Protein AF-A0A7V0Z5S5-F1 (afdb_monomer)

Sequence (65 aa):
MFKNKSKPIIVIAATNKPQMVDFAFLRPGRFDKQFYIGLPDINARIKIIEIHLRDRKKQSNSRAN

Mean predicted aligned error: 9.64 Å

Secondary structure (DSSP, 8-state):
-----SS--------S-GGGS-GGGTSTTSS----------HHHHHHHHHHHHTTTHHHHTTS--

Structure (mmCIF, N/CA/C/O backbone):
data_AF-A0A7V0Z5S5-F1
#
_entry.id   AF-A0A7V0Z5S5-F1
#
loop_
_atom_site.group_PDB
_atom_site.id
_atom_site.type_symbol
_atom_site.label_atom_id
_atom_site.label_alt_id
_atom_site.label_comp_id
_atom_site.label_asym_id
_atom_site.label_entity_id
_atom_site.label_seq_id
_atom_site.pdbx_PDB_ins_code
_atom_site.Cartn_x
_atom_site.Cartn_y
_atom_site.Cartn_z
_atom_site.occupancy
_atom_site.B_iso_or_equiv
_atom_site.auth_seq_id
_atom_site.auth_comp_id
_atom_site.auth_asym_id
_atom_site.auth_atom_id
_atom_site.pdbx_PDB_model_num
ATOM 1 N N . MET A 1 1 ? -19.391 -4.933 18.498 1.00 56.34 1 MET A N 1
ATOM 2 C CA . MET A 1 1 ? -18.234 -5.290 17.649 1.00 56.34 1 MET A CA 1
ATOM 3 C C . MET A 1 1 ? -17.106 -4.325 18.007 1.00 56.34 1 MET A C 1
ATOM 5 O O . MET A 1 1 ? -17.387 -3.139 18.077 1.00 56.34 1 MET A O 1
ATOM 9 N N . PHE A 1 2 ? -15.927 -4.836 18.388 1.00 61.62 2 PHE A N 1
ATOM 10 C CA . PHE A 1 2 ? -14.820 -4.122 19.070 1.00 61.62 2 PHE A CA 1
ATOM 11 C C . PHE A 1 2 ? -15.178 -3.459 20.417 1.00 61.62 2 PHE A C 1
ATOM 13 O O . PHE A 1 2 ? -14.971 -2.268 20.621 1.00 61.62 2 PHE A O 1
ATOM 20 N N . LYS A 1 3 ? -15.710 -4.235 21.372 1.00 48.34 3 LYS A N 1
ATOM 21 C CA . LYS A 1 3 ? -15.785 -3.804 22.780 1.00 48.34 3 LYS A CA 1
ATOM 22 C C . LYS A 1 3 ? -14.521 -4.304 23.501 1.00 48.34 3 LYS A C 1
ATOM 24 O O . LYS A 1 3 ? -14.331 -5.511 23.593 1.00 48.34 3 LYS A O 1
ATOM 29 N N . ASN A 1 4 ? -13.710 -3.356 23.987 1.00 65.88 4 ASN A N 1
ATOM 30 C CA . ASN A 1 4 ? -12.426 -3.456 24.711 1.00 65.88 4 ASN A CA 1
ATOM 31 C C . ASN A 1 4 ? -11.140 -3.703 23.899 1.00 65.88 4 ASN A C 1
ATOM 33 O O . ASN A 1 4 ? -10.883 -4.814 23.442 1.00 65.88 4 ASN A O 1
ATOM 37 N N . LYS A 1 5 ? -10.258 -2.688 23.878 1.00 54.12 5 LYS A N 1
ATOM 38 C CA . LYS A 1 5 ? -8.895 -2.707 24.459 1.00 54.12 5 LYS A CA 1
ATOM 39 C C . LYS A 1 5 ? -8.243 -1.325 24.286 1.00 54.12 5 LYS A C 1
ATOM 41 O O . LYS A 1 5 ? -8.516 -0.623 23.326 1.00 54.12 5 LYS A O 1
ATOM 46 N N . SER A 1 6 ? -7.383 -0.950 25.224 1.00 73.00 6 SER A N 1
ATOM 47 C CA . SER A 1 6 ? -6.683 0.334 25.419 1.00 73.00 6 SER A CA 1
ATOM 48 C C . SER A 1 6 ? -5.766 0.822 24.276 1.00 73.00 6 SER A C 1
ATOM 50 O O . SER A 1 6 ? -4.932 1.697 24.495 1.00 73.00 6 SER A O 1
ATOM 52 N N . LYS A 1 7 ? -5.886 0.275 23.060 1.00 78.81 7 LYS A N 1
ATOM 53 C CA . LYS A 1 7 ? -5.061 0.630 21.899 1.00 78.81 7 LYS A CA 1
ATOM 54 C C . LYS A 1 7 ? -5.931 0.814 20.650 1.00 78.81 7 LYS A C 1
ATOM 56 O O . LYS A 1 7 ? -6.873 0.041 20.465 1.00 78.81 7 LYS A O 1
ATOM 61 N N . PRO A 1 8 ? -5.615 1.794 19.787 1.00 84.38 8 PRO A N 1
ATOM 62 C CA . PRO A 1 8 ? -6.337 1.997 18.538 1.00 84.38 8 PRO A CA 1
ATOM 63 C C . PRO A 1 8 ? -6.188 0.776 17.619 1.00 84.38 8 PRO A C 1
ATOM 65 O O . PRO A 1 8 ? -5.106 0.197 17.510 1.00 84.38 8 PRO A O 1
ATOM 68 N N . ILE A 1 9 ? -7.281 0.393 16.958 1.00 86.25 9 ILE A N 1
ATOM 69 C CA . ILE A 1 9 ? -7.300 -0.658 15.935 1.00 86.25 9 ILE A CA 1
ATOM 70 C C . ILE A 1 9 ? -7.234 0.020 14.568 1.00 86.25 9 ILE A C 1
ATOM 72 O O . ILE A 1 9 ? -8.027 0.916 14.287 1.00 86.25 9 ILE A O 1
ATOM 76 N N . ILE A 1 10 ? -6.311 -0.428 13.717 1.00 90.19 10 ILE A N 1
ATOM 77 C CA . ILE A 1 10 ? -6.187 0.017 12.325 1.00 90.19 10 ILE A CA 1
ATOM 78 C C . ILE A 1 10 ? -6.519 -1.173 11.427 1.00 90.19 10 ILE A C 1
ATOM 80 O O . ILE A 1 10 ? -5.978 -2.262 11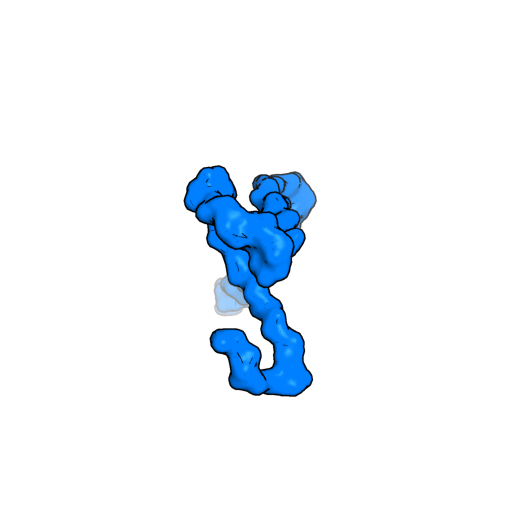.618 1.00 90.19 10 ILE A O 1
ATOM 84 N N . VAL A 1 11 ? -7.401 -0.964 10.450 1.00 91.06 11 VAL A N 1
ATOM 85 C CA . VAL A 1 11 ? -7.769 -1.973 9.450 1.00 91.06 11 VAL A CA 1
ATOM 86 C C . VAL A 1 11 ? -7.217 -1.541 8.096 1.00 91.06 11 VAL A C 1
ATOM 88 O O . VAL A 1 11 ? -7.453 -0.415 7.664 1.00 91.06 11 VAL A O 1
ATOM 91 N N . ILE A 1 12 ? -6.493 -2.440 7.427 1.00 94.44 12 ILE A N 1
ATOM 92 C CA . ILE A 1 12 ? -5.966 -2.240 6.073 1.00 94.44 12 ILE A CA 1
ATOM 93 C C . ILE A 1 12 ? -6.592 -3.296 5.162 1.00 94.44 12 ILE A C 1
ATOM 95 O O . ILE A 1 12 ? -6.611 -4.477 5.504 1.00 94.44 12 ILE A O 1
ATOM 99 N N . ALA A 1 13 ? -7.087 -2.868 4.004 1.00 93.69 13 ALA A N 1
ATOM 100 C CA . ALA A 1 13 ? -7.614 -3.738 2.960 1.00 93.69 13 ALA A CA 1
ATOM 101 C C . ALA A 1 13 ? -6.985 -3.374 1.608 1.00 93.69 13 ALA A C 1
ATOM 103 O O . ALA A 1 13 ? -6.604 -2.226 1.385 1.00 93.69 13 ALA A O 1
ATOM 104 N N . ALA A 1 14 ? -6.886 -4.353 0.709 1.00 95.44 14 ALA A N 1
ATOM 105 C CA . ALA A 1 14 ? -6.355 -4.179 -0.639 1.00 95.44 14 ALA A CA 1
ATOM 106 C C . ALA A 1 14 ? -7.263 -4.880 -1.656 1.00 95.44 14 ALA A C 1
ATOM 108 O O . ALA A 1 14 ? -7.774 -5.969 -1.395 1.00 95.44 14 ALA A O 1
ATOM 109 N N . THR A 1 15 ? -7.461 -4.261 -2.821 1.00 94.75 15 THR A N 1
ATOM 110 C CA . THR A 1 15 ? -8.229 -4.833 -3.933 1.00 94.75 15 THR A CA 1
ATOM 111 C C . THR A 1 15 ? -7.596 -4.453 -5.263 1.00 94.75 15 THR A C 1
ATOM 113 O O . THR A 1 15 ? -7.186 -3.313 -5.461 1.00 94.75 15 THR A O 1
ATOM 116 N N . ASN A 1 16 ? -7.570 -5.402 -6.197 1.00 96.44 16 ASN A N 1
ATOM 117 C CA . ASN A 1 16 ? -7.177 -5.149 -7.586 1.00 96.44 16 ASN A CA 1
ATOM 118 C C . ASN A 1 16 ? -8.373 -4.708 -8.457 1.00 96.44 16 ASN A C 1
ATOM 120 O O . ASN A 1 16 ? -8.204 -4.454 -9.646 1.00 96.44 16 ASN A O 1
ATOM 124 N N . LYS A 1 17 ? -9.590 -4.655 -7.892 1.00 94.69 17 LYS A N 1
ATOM 125 C CA . LYS A 1 17 ? -10.835 -4.266 -8.579 1.00 94.69 17 LYS A CA 1
ATOM 126 C C . LYS A 1 17 ? -11.627 -3.266 -7.716 1.00 94.69 17 LYS A C 1
ATOM 128 O O . LYS A 1 17 ? -12.649 -3.647 -7.141 1.00 94.69 17 LYS A O 1
ATOM 133 N N . PRO A 1 18 ? -11.161 -2.011 -7.562 1.00 91.81 18 PRO A N 1
ATOM 134 C CA . PRO A 1 18 ? -11.800 -1.020 -6.686 1.00 91.81 18 P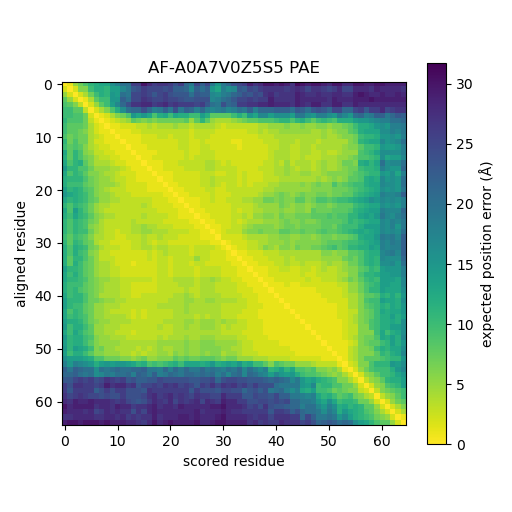RO A CA 1
ATOM 135 C C . PRO A 1 18 ? -13.268 -0.742 -7.044 1.00 91.81 18 PRO A C 1
ATOM 137 O O . PRO A 1 18 ? -14.085 -0.539 -6.155 1.00 91.81 18 PRO A O 1
ATOM 140 N N . GLN A 1 19 ? -13.628 -0.825 -8.325 1.00 92.56 19 GLN A N 1
ATOM 141 C CA . GLN A 1 19 ? -14.992 -0.634 -8.824 1.00 92.56 19 GLN A CA 1
ATOM 142 C C . GLN A 1 19 ? -15.990 -1.717 -8.379 1.00 92.56 19 GLN A C 1
ATOM 144 O O . GLN A 1 19 ? -17.192 -1.518 -8.506 1.00 92.56 19 GLN A O 1
ATOM 149 N N . MET A 1 20 ? -15.509 -2.871 -7.899 1.00 95.06 20 MET A N 1
ATOM 150 C CA . MET A 1 20 ? -16.361 -3.958 -7.397 1.00 95.06 20 MET A CA 1
ATOM 151 C C . MET A 1 20 ? -16.584 -3.890 -5.881 1.00 95.06 20 MET A C 1
ATOM 153 O O . MET A 1 20 ? -17.291 -4.732 -5.331 1.00 95.06 20 MET A O 1
ATOM 157 N N . VAL A 1 21 ? -15.952 -2.941 -5.187 1.00 93.06 21 VAL A N 1
ATOM 158 C CA . VAL A 1 21 ? -16.126 -2.773 -3.742 1.00 93.06 21 VAL A CA 1
ATOM 159 C C . VAL A 1 21 ? -17.505 -2.182 -3.467 1.00 93.06 21 VAL A C 1
ATOM 161 O O . VAL A 1 21 ? -17.900 -1.198 -4.085 1.00 93.06 21 VAL A O 1
ATOM 164 N N . ASP A 1 22 ? -18.224 -2.770 -2.511 1.00 93.50 22 ASP A N 1
ATOM 165 C CA . ASP A 1 22 ? -19.529 -2.271 -2.083 1.00 93.50 22 ASP A CA 1
ATOM 166 C C . ASP A 1 22 ? -19.425 -0.818 -1.577 1.00 93.50 22 ASP A C 1
ATOM 168 O O . ASP A 1 22 ? -18.589 -0.495 -0.726 1.00 93.50 22 ASP A O 1
ATOM 172 N N . PHE A 1 23 ? -20.309 0.060 -2.061 1.00 89.81 23 PHE A N 1
ATOM 173 C CA . PHE A 1 23 ? 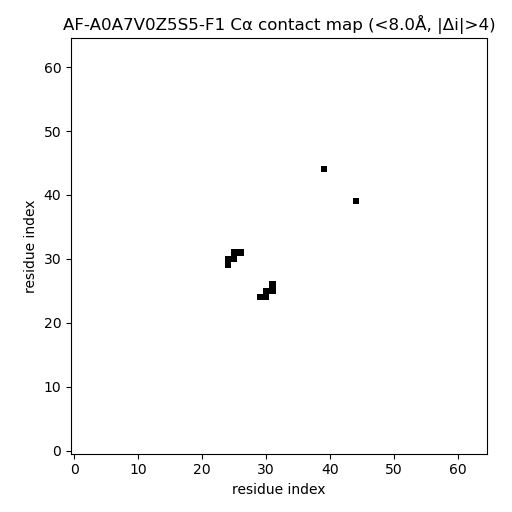-20.370 1.472 -1.670 1.00 89.81 23 PHE A CA 1
ATOM 174 C C . PHE A 1 23 ? -20.506 1.681 -0.154 1.00 89.81 23 PHE A C 1
ATOM 176 O O . PHE A 1 23 ? -20.084 2.714 0.372 1.00 89.81 23 PHE A O 1
ATOM 183 N N . ALA A 1 24 ? -21.039 0.703 0.583 1.00 93.00 24 ALA A N 1
ATOM 184 C CA . ALA A 1 24 ? -21.137 0.725 2.034 1.00 93.00 24 ALA A CA 1
ATOM 185 C C . ALA A 1 24 ? -19.780 0.908 2.728 1.00 93.00 24 ALA A C 1
ATOM 187 O O . ALA A 1 24 ? -19.746 1.532 3.795 1.00 93.00 24 ALA A O 1
ATOM 188 N N . PHE A 1 25 ? -18.700 0.399 2.128 1.00 90.50 25 PHE A N 1
ATOM 189 C CA . PHE A 1 25 ? -17.324 0.515 2.615 1.00 90.50 25 PHE A CA 1
ATOM 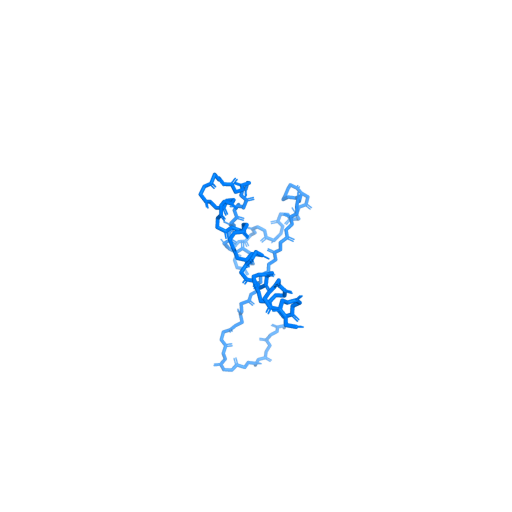190 C C . PHE A 1 25 ? -16.697 1.890 2.365 1.00 90.50 25 PHE A C 1
ATOM 192 O O . PHE A 1 25 ? -15.775 2.269 3.085 1.00 90.50 25 PHE A O 1
ATOM 199 N N . LEU A 1 26 ? -17.217 2.639 1.389 1.00 86.44 26 LEU A N 1
ATOM 200 C CA . LEU A 1 26 ? -16.754 3.983 1.029 1.00 86.44 26 LEU A CA 1
ATOM 201 C C . LEU A 1 26 ? -17.387 5.076 1.902 1.00 86.44 26 LEU A C 1
ATOM 203 O O . LEU A 1 26 ? -16.988 6.236 1.841 1.00 86.44 26 LEU A O 1
ATOM 207 N N . ARG A 1 27 ? -18.394 4.722 2.708 1.00 91.31 27 ARG A N 1
ATOM 208 C CA . ARG A 1 27 ? -19.038 5.663 3.627 1.00 91.31 27 ARG A CA 1
ATOM 209 C C . ARG A 1 27 ? -18.079 6.045 4.768 1.00 91.31 27 ARG A C 1
ATOM 211 O O . ARG A 1 27 ? -17.368 5.166 5.257 1.00 91.31 27 ARG A O 1
ATOM 218 N N . PRO A 1 28 ? -18.140 7.289 5.281 1.00 90.31 28 PRO A N 1
ATOM 219 C CA . PRO A 1 28 ? -17.305 7.732 6.402 1.00 90.31 28 PRO A CA 1
ATOM 220 C C . PRO A 1 28 ? -17.389 6.808 7.629 1.00 90.31 28 PRO A C 1
ATOM 222 O O . PRO A 1 28 ? -18.467 6.299 7.948 1.00 90.31 28 PRO A O 1
ATOM 225 N N . GLY A 1 29 ? -16.270 6.591 8.318 1.00 87.44 29 GLY A N 1
ATOM 226 C CA . GLY A 1 29 ? -16.124 5.707 9.478 1.00 87.44 29 GLY A CA 1
ATOM 227 C C . GLY A 1 29 ? -15.870 4.231 9.140 1.00 87.44 29 GLY A C 1
ATOM 228 O O . GLY A 1 29 ? -16.029 3.378 10.015 1.00 87.44 29 GLY A O 1
ATOM 229 N N . ARG A 1 30 ? -15.543 3.908 7.879 1.00 90.81 30 ARG A N 1
ATOM 230 C CA . ARG A 1 30 ? -15.146 2.557 7.431 1.00 90.81 30 ARG A CA 1
ATOM 231 C C . ARG A 1 30 ? -13.739 2.610 6.833 1.00 90.81 30 ARG A C 1
ATOM 233 O O . ARG A 1 30 ? -12.774 2.702 7.583 1.00 90.81 30 ARG A O 1
ATOM 240 N N . PHE A 1 31 ? -13.605 2.582 5.506 1.00 91.88 31 PHE A N 1
ATOM 241 C CA . PHE A 1 31 ? -12.320 2.770 4.830 1.00 91.88 31 PHE A CA 1
ATOM 242 C C . PHE A 1 31 ? -12.149 4.229 4.406 1.00 91.88 31 PHE A C 1
ATOM 244 O O . PHE A 1 31 ? -12.303 4.588 3.240 1.00 91.88 31 PHE A O 1
ATOM 251 N N . ASP A 1 32 ? -11.825 5.073 5.385 1.00 89.50 32 ASP A N 1
ATOM 252 C CA . ASP A 1 32 ? -11.760 6.529 5.205 1.00 89.50 32 ASP A CA 1
ATOM 253 C C . ASP A 1 32 ? -10.590 6.993 4.329 1.00 89.50 32 ASP A C 1
ATOM 255 O O . ASP A 1 32 ? -10.646 8.060 3.717 1.00 89.50 32 ASP A O 1
ATOM 259 N N . LYS A 1 33 ? -9.499 6.219 4.291 1.00 90.56 33 LYS A N 1
ATOM 260 C CA . LYS A 1 33 ? -8.308 6.522 3.492 1.00 90.56 33 LYS A CA 1
ATOM 261 C C . LYS A 1 33 ? -8.156 5.499 2.380 1.00 90.56 33 LYS A C 1
ATOM 263 O O . LYS A 1 33 ? -8.100 4.300 2.634 1.00 90.56 33 LYS A O 1
ATOM 268 N N . GLN A 1 34 ? -8.055 6.002 1.157 1.00 90.38 34 GLN A N 1
ATOM 269 C CA . GLN A 1 34 ? -7.863 5.204 -0.045 1.00 90.38 34 GLN A CA 1
ATOM 270 C C . GLN A 1 34 ? -6.543 5.604 -0.690 1.00 90.38 34 GLN A C 1
ATOM 272 O O . GLN A 1 34 ? -6.270 6.788 -0.882 1.00 90.38 34 GLN A O 1
ATOM 277 N N . PHE A 1 35 ? -5.731 4.603 -1.013 1.00 93.94 35 PHE A N 1
ATOM 278 C CA . PHE A 1 35 ? -4.438 4.787 -1.652 1.00 93.94 35 PHE A CA 1
ATOM 279 C C . PHE A 1 35 ? -4.428 4.014 -2.961 1.00 93.94 35 PHE A C 1
ATOM 281 O O . PHE A 1 35 ? -4.581 2.793 -2.969 1.00 93.94 35 PHE A O 1
ATOM 288 N N . TYR A 1 36 ? -4.242 4.727 -4.067 1.00 94.56 36 TYR A N 1
ATOM 289 C CA . TYR A 1 36 ? -3.967 4.096 -5.347 1.00 94.56 36 TYR A CA 1
ATOM 290 C C . TYR A 1 36 ? -2.482 3.746 -5.430 1.00 94.56 36 TYR A C 1
ATOM 292 O O . TYR A 1 36 ? -1.625 4.601 -5.208 1.00 94.56 36 TYR A O 1
ATOM 300 N N . ILE A 1 37 ? -2.185 2.493 -5.767 1.00 95.62 37 ILE A N 1
ATOM 301 C CA . ILE A 1 37 ? -0.818 2.015 -5.973 1.00 95.62 37 ILE A CA 1
ATOM 302 C C . ILE A 1 37 ? -0.646 1.754 -7.468 1.00 95.62 37 ILE A C 1
ATOM 304 O O . ILE A 1 37 ? -1.163 0.776 -8.004 1.00 95.62 37 ILE A O 1
ATOM 308 N N . GLY A 1 38 ? 0.057 2.666 -8.140 1.00 94.81 38 GLY A N 1
ATOM 309 C CA . GLY A 1 38 ? 0.397 2.538 -9.553 1.00 94.81 38 GLY A CA 1
ATOM 310 C C . GLY A 1 38 ? 1.576 1.597 -9.801 1.00 94.81 38 GLY A C 1
ATOM 311 O O . GLY A 1 38 ? 2.192 1.059 -8.880 1.00 94.81 38 GLY A O 1
ATOM 312 N N . LEU A 1 39 ? 1.918 1.424 -11.078 1.00 97.75 39 LEU A N 1
ATOM 313 C CA . LEU A 1 39 ? 3.137 0.717 -11.460 1.00 97.75 39 LEU A CA 1
ATOM 314 C C . LEU A 1 39 ? 4.378 1.473 -10.957 1.00 97.75 39 LEU A C 1
ATOM 316 O O . LEU A 1 39 ? 4.377 2.705 -10.965 1.00 97.75 39 LEU A O 1
ATOM 320 N N . PRO A 1 40 ? 5.454 0.764 -10.572 1.00 98.00 40 PRO A N 1
ATOM 321 C CA . PRO A 1 40 ? 6.688 1.418 -10.168 1.00 98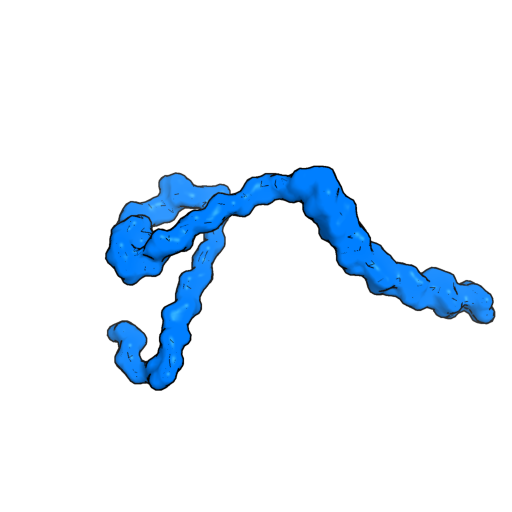.00 40 PRO A CA 1
ATOM 322 C C . PRO A 1 40 ? 7.319 2.149 -11.359 1.00 98.00 40 PRO A C 1
ATOM 324 O O . PRO A 1 40 ? 7.361 1.623 -12.483 1.00 98.00 40 PRO A O 1
ATOM 327 N N . ASP A 1 41 ? 7.838 3.344 -11.090 1.00 98.00 41 ASP A N 1
ATOM 328 C CA . ASP A 1 41 ? 8.664 4.103 -12.025 1.00 98.00 41 ASP A CA 1
ATOM 329 C C . ASP A 1 41 ? 10.074 3.492 -12.154 1.00 98.00 41 ASP A C 1
ATOM 331 O O . ASP A 1 41 ? 10.387 2.447 -11.574 1.00 98.00 41 ASP A O 1
ATOM 335 N N . ILE A 1 42 ? 10.933 4.119 -12.959 1.00 98.38 42 ILE A N 1
ATOM 336 C CA . ILE A 1 42 ? 12.290 3.623 -13.223 1.00 98.38 42 ILE A CA 1
ATOM 337 C C . ILE A 1 42 ? 13.112 3.545 -11.929 1.00 98.38 42 ILE A C 1
ATOM 339 O O . ILE A 1 42 ? 13.758 2.527 -11.675 1.00 98.38 42 ILE A O 1
ATOM 343 N N . ASN A 1 43 ? 13.047 4.574 -11.083 1.00 98.19 43 ASN A N 1
ATOM 344 C CA . ASN A 1 43 ? 13.817 4.63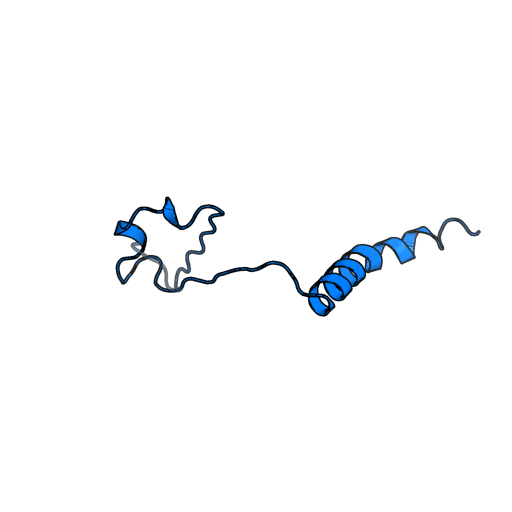3 -9.841 1.00 98.19 43 ASN A CA 1
ATOM 345 C C . ASN A 1 43 ? 13.349 3.563 -8.847 1.00 98.19 43 ASN A C 1
ATOM 347 O O . ASN A 1 43 ? 14.166 2.849 -8.259 1.00 98.19 43 ASN A O 1
ATOM 351 N N . ALA A 1 44 ? 12.035 3.386 -8.709 1.00 97.94 44 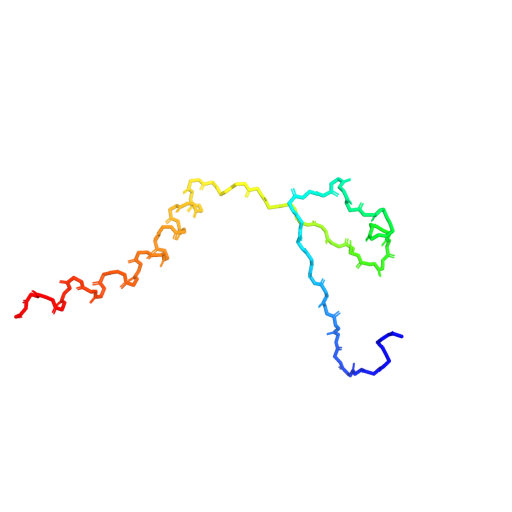ALA A N 1
ATOM 352 C CA . ALA A 1 44 ? 11.439 2.341 -7.892 1.00 97.94 44 ALA A CA 1
ATOM 353 C C . ALA A 1 44 ? 11.813 0.945 -8.408 1.00 97.94 44 ALA A C 1
ATOM 355 O O . ALA A 1 44 ? 12.153 0.075 -7.608 1.00 97.94 44 ALA A O 1
ATOM 356 N N . ARG A 1 45 ? 11.823 0.720 -9.730 1.00 97.94 45 ARG A N 1
ATOM 357 C CA . ARG A 1 45 ? 12.257 -0.560 -10.327 1.00 97.94 45 ARG A CA 1
ATOM 358 C C . ARG A 1 45 ? 13.714 -0.872 -10.022 1.00 97.94 45 ARG A C 1
ATOM 360 O O . ARG A 1 45 ? 13.993 -1.988 -9.588 1.00 97.94 45 ARG A O 1
ATOM 367 N N . ILE A 1 46 ? 14.616 0.097 -10.200 1.00 97.44 46 ILE A N 1
ATOM 368 C CA . ILE A 1 46 ? 16.030 -0.051 -9.823 1.00 97.44 46 ILE A CA 1
ATOM 369 C C . ILE A 1 46 ? 16.112 -0.455 -8.352 1.00 97.44 46 ILE A C 1
ATOM 371 O O . ILE A 1 46 ? 16.764 -1.446 -8.023 1.00 97.44 46 ILE A O 1
ATOM 375 N N . LYS A 1 47 ? 15.366 0.229 -7.474 1.00 97.06 47 LYS A N 1
ATOM 376 C CA . LYS A 1 47 ? 15.410 -0.061 -6.041 1.00 97.06 47 LYS A CA 1
ATOM 377 C C . LYS A 1 47 ? 14.887 -1.448 -5.682 1.00 97.06 47 LYS A C 1
ATOM 379 O O . LYS A 1 47 ? 15.492 -2.142 -4.864 1.00 97.06 47 LYS A O 1
ATOM 384 N N . ILE A 1 48 ? 13.784 -1.863 -6.302 1.00 95.94 48 ILE A N 1
ATOM 385 C CA . ILE A 1 48 ? 13.226 -3.208 -6.147 1.00 95.94 48 ILE A CA 1
ATOM 386 C C . ILE A 1 48 ? 14.281 -4.243 -6.548 1.00 95.94 48 ILE A C 1
ATOM 388 O O . ILE A 1 48 ? 14.542 -5.167 -5.778 1.00 95.94 48 ILE A O 1
ATOM 392 N N . ILE A 1 49 ? 14.930 -4.072 -7.702 1.00 95.81 49 ILE A N 1
ATOM 393 C CA . ILE A 1 49 ? 15.967 -4.992 -8.185 1.00 95.81 49 ILE A CA 1
ATOM 394 C C . ILE A 1 49 ? 17.158 -5.032 -7.220 1.00 95.81 49 ILE A C 1
ATOM 396 O O . ILE A 1 49 ? 17.576 -6.119 -6.823 1.00 95.81 49 ILE A O 1
ATOM 400 N N . GLU A 1 50 ? 17.671 -3.878 -6.786 1.00 94.62 50 GLU A N 1
ATOM 401 C CA . GLU A 1 50 ? 18.773 -3.794 -5.817 1.00 94.62 50 GLU A CA 1
ATOM 402 C C . GLU A 1 50 ? 18.485 -4.586 -4.538 1.00 94.62 50 GLU A C 1
ATOM 404 O O . GLU A 1 50 ? 19.336 -5.355 -4.086 1.00 94.62 50 GLU A O 1
ATOM 409 N N . ILE A 1 51 ? 17.285 -4.420 -3.966 1.00 94.06 51 ILE A N 1
ATOM 410 C CA . ILE A 1 51 ? 16.871 -5.112 -2.738 1.00 94.06 51 ILE A CA 1
ATOM 411 C C . ILE A 1 51 ? 16.900 -6.630 -2.946 1.00 94.06 51 ILE A C 1
ATOM 413 O O . ILE A 1 51 ? 17.476 -7.345 -2.130 1.00 94.06 51 ILE A O 1
ATOM 417 N N . HIS A 1 52 ? 16.349 -7.121 -4.058 1.00 92.12 52 HIS A N 1
ATOM 418 C CA . HIS A 1 52 ? 16.273 -8.559 -4.339 1.00 92.12 52 HIS A CA 1
ATOM 419 C C . HIS A 1 52 ? 17.617 -9.176 -4.767 1.00 92.12 52 HIS A C 1
ATOM 421 O O . HIS A 1 52 ? 17.800 -10.392 -4.669 1.00 92.12 52 HIS A O 1
ATOM 427 N N . LEU A 1 53 ? 18.570 -8.373 -5.250 1.00 91.62 53 LEU A N 1
ATOM 428 C CA . LEU A 1 53 ? 19.918 -8.830 -5.607 1.00 91.62 53 LEU A CA 1
ATOM 429 C C . LEU A 1 53 ? 20.918 -8.744 -4.448 1.00 91.62 53 LEU A C 1
ATOM 431 O O . LEU A 1 53 ? 21.978 -9.375 -4.521 1.00 91.62 53 LEU A O 1
ATOM 435 N N . ARG A 1 54 ? 20.595 -8.013 -3.374 1.00 84.69 54 ARG A N 1
ATOM 436 C CA . ARG A 1 54 ? 21.487 -7.808 -2.223 1.00 84.69 54 ARG A CA 1
ATOM 437 C C . ARG A 1 54 ? 21.962 -9.124 -1.598 1.00 84.69 54 ARG A C 1
ATOM 439 O O . ARG A 1 54 ? 23.144 -9.247 -1.284 1.00 84.69 54 ARG A O 1
ATOM 446 N N . ASP A 1 55 ? 21.084 -10.120 -1.507 1.00 68.56 55 ASP A N 1
ATOM 447 C CA . ASP A 1 55 ? 21.406 -11.418 -0.899 1.00 68.56 55 ASP A CA 1
ATOM 448 C C . ASP A 1 55 ? 22.093 -12.396 -1.863 1.00 68.56 55 ASP A C 1
ATOM 450 O O . ASP A 1 55 ? 22.793 -13.312 -1.427 1.00 68.56 55 ASP A O 1
ATOM 454 N N . ARG A 1 56 ? 21.988 -12.181 -3.182 1.00 64.94 56 ARG A N 1
ATOM 455 C CA . ARG A 1 56 ? 22.643 -13.056 -4.171 1.00 64.94 56 ARG A CA 1
ATOM 456 C C . ARG A 1 56 ? 24.160 -12.880 -4.207 1.00 64.94 56 ARG A C 1
ATOM 458 O O . ARG A 1 56 ? 24.867 -13.849 -4.473 1.00 64.94 56 ARG A O 1
ATOM 465 N N . LYS A 1 57 ? 24.682 -11.694 -3.867 1.00 56.47 57 LYS A N 1
ATOM 466 C CA . LYS A 1 57 ? 26.137 -11.452 -3.781 1.00 56.47 57 LYS A CA 1
ATOM 467 C C . LYS A 1 57 ? 26.841 -12.309 -2.718 1.00 56.47 57 LYS A C 1
ATOM 469 O O . LYS A 1 57 ? 28.041 -12.529 -2.837 1.00 56.47 57 LYS A O 1
ATOM 474 N N . LYS A 1 58 ? 26.129 -12.834 -1.709 1.00 54.75 58 LYS A N 1
ATOM 475 C CA . LYS A 1 58 ? 26.735 -13.714 -0.691 1.00 54.75 58 LYS A CA 1
ATOM 476 C C . LYS A 1 58 ? 27.000 -15.143 -1.181 1.00 54.75 58 LYS A C 1
ATOM 478 O O . LYS A 1 58 ? 27.834 -15.813 -0.589 1.00 54.75 58 LYS A O 1
ATOM 483 N N . GLN A 1 59 ? 26.331 -15.610 -2.240 1.00 56.25 59 GLN A N 1
ATOM 484 C CA . GLN A 1 59 ? 26.455 -17.003 -2.702 1.00 56.25 59 GLN A CA 1
ATOM 485 C C . GLN A 1 59 ? 27.513 -17.216 -3.797 1.00 56.25 59 GLN A C 1
ATOM 487 O O . GLN A 1 59 ? 27.910 -18.355 -4.026 1.00 56.25 59 GLN A O 1
ATOM 492 N N . SER A 1 60 ? 27.990 -16.165 -4.477 1.00 55.72 60 SER A N 1
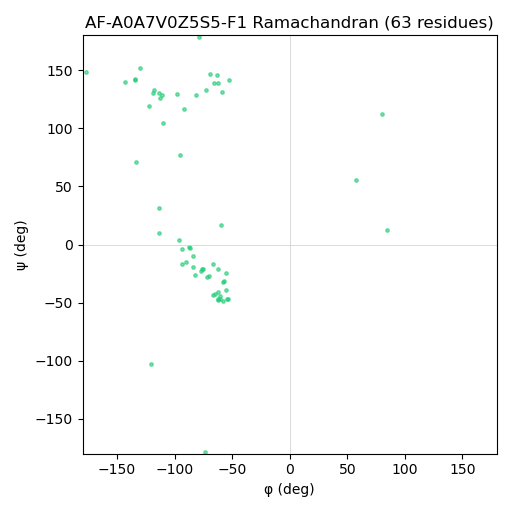ATOM 493 C CA . SER A 1 60 ? 29.043 -16.329 -5.495 1.00 55.72 60 SER A CA 1
ATOM 494 C C . SER A 1 60 ? 30.453 -16.397 -4.901 1.00 55.72 60 SER A C 1
ATOM 496 O O . SER A 1 60 ? 31.316 -17.034 -5.491 1.00 55.72 60 SER A O 1
ATOM 498 N N . ASN A 1 61 ? 30.689 -15.805 -3.722 1.00 55.97 61 ASN A N 1
ATOM 499 C CA . ASN A 1 61 ? 32.006 -15.815 -3.065 1.00 55.97 61 ASN A CA 1
ATOM 500 C C . ASN A 1 61 ? 32.265 -17.045 -2.176 1.00 55.97 61 ASN A C 1
ATOM 502 O O . ASN A 1 61 ? 33.362 -17.183 -1.650 1.00 55.97 61 ASN A O 1
ATOM 506 N N . SER A 1 62 ? 31.295 -17.947 -2.009 1.00 54.81 62 SER A N 1
ATOM 507 C CA . SER A 1 62 ? 31.464 -19.205 -1.261 1.00 54.81 62 SER A CA 1
ATOM 508 C C . SER A 1 62 ? 31.779 -20.416 -2.150 1.00 54.81 62 SER A C 1
ATOM 510 O O . SER A 1 62 ? 31.873 -21.528 -1.643 1.00 54.81 62 SER A O 1
ATOM 512 N N . ARG A 1 63 ? 31.950 -20.215 -3.465 1.00 58.38 63 ARG A N 1
ATOM 513 C CA . ARG A 1 63 ? 32.361 -21.252 -4.436 1.00 58.38 63 ARG A CA 1
ATOM 514 C C . ARG A 1 63 ? 33.746 -21.005 -5.052 1.00 58.38 63 ARG A C 1
ATOM 516 O O . ARG A 1 63 ? 34.095 -21.666 -6.021 1.00 58.38 63 ARG A O 1
ATOM 523 N N . ALA A 1 64 ? 34.499 -20.040 -4.524 1.00 56.53 64 ALA A N 1
ATOM 524 C CA . ALA A 1 64 ? 35.824 -19.655 -5.016 1.00 56.53 64 ALA A CA 1
ATOM 525 C C . ALA A 1 64 ? 36.955 -19.958 -4.008 1.00 56.53 64 ALA A C 1
ATOM 527 O O . ALA A 1 64 ? 37.931 -19.217 -3.963 1.00 56.53 64 ALA A O 1
ATOM 528 N N . ASN A 1 65 ? 36.803 -21.020 -3.208 1.00 44.19 65 ASN A N 1
ATOM 529 C CA . ASN A 1 65 ? 37.873 -21.669 -2.441 1.00 44.19 65 ASN A CA 1
ATOM 530 C C 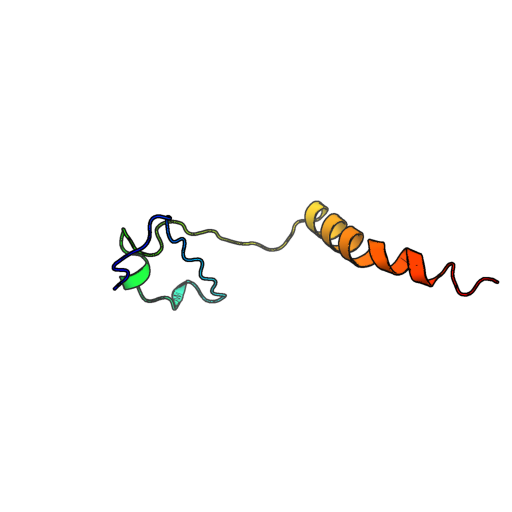. ASN A 1 65 ? 37.805 -23.174 -2.687 1.00 44.19 65 ASN A C 1
ATOM 532 O O . ASN A 1 65 ? 36.672 -23.704 -2.593 1.00 44.19 65 ASN A O 1
#

Organism: NCBI:txid2052148

pLDDT: mean 83.73, std 16.11, range [44.19, 98.38]

InterPro domains:
  IPR003959 ATPase, AAA-type, core [PF00004] (2-39)
  IPR003960 ATPase, AAA-type, conserved site [PS00674] (9-27)
  IPR027417 P-loop containing nucleoside triphosphate hydrolase [G3DSA:3.40.50.300] (5-39)
  IPR027417 P-loop containing nucleoside triphosphate hydrolase [SSF52540] (5-58)

Radius of gyration: 21.03 Å; Cα contacts (8 Å, |Δi|>4): 6; chains: 1; bounding box: 59×29×39 Å

Foldseek 3Di:
DPDDDPDDDDDDDDDPCPVPDDCVQVDPPHCVDDDDDDDDDPVRVVVVVCVVCVVVVVPVVVPPD

Solvent-accessible surface area (backbone atoms only — not comparable to full-atom values): 4700 Å² total; per-residue (Å²): 133,90,82,86,68,104,62,91,86,84,88,86,86,86,72,98,55,69,90,74,55,63,68,79,47,66,38,86,93,60,56,75,76,84,81,86,82,75,81,76,52,72,68,52,46,52,50,55,50,51,63,71,47,61,68,56,64,67,64,65,70,72,71,77,122